Protein AF-A0A075FXT5-F1 (afdb_monomer_lite)

pLDDT: mean 72.09, std 12.75, range [45.0, 94.12]

Radius of gyration: 25.79 Å; chains: 1; bounding box: 75×39×53 Å

Foldseek 3Di:
DVVVVVVVVVVVVVCCVVVVDDDDPDQQVDCPDHQAPHPPDGNDDQCQPPPDWDWDKDFDADPVRHTQFIWIATSNPDGPTDTDGVVVVCCCVVPVFDDWDWDADPNFTWTWTFDDDDDDPVDDPDDGDIDIGGDD

Structure (mmCIF, N/CA/C/O backbone):
data_AF-A0A075FXT5-F1
#
_entry.id   AF-A0A075FXT5-F1
#
loop_
_atom_site.group_PDB
_atom_site.id
_atom_site.type_symbol
_atom_site.label_atom_id
_atom_site.label_alt_id
_atom_site.label_comp_id
_atom_site.label_asym_id
_atom_site.label_entity_id
_atom_site.label_seq_id
_atom_site.pdbx_PDB_ins_code
_atom_site.Cartn_x
_atom_site.Cartn_y
_atom_site.Cartn_z
_atom_site.occupancy
_atom_site.B_iso_or_equiv
_atom_site.auth_seq_id
_atom_site.auth_comp_id
_atom_site.auth_asym_id
_atom_site.auth_atom_id
_atom_site.pdbx_PDB_model_num
ATOM 1 N N . MET A 1 1 ? -47.833 -19.711 28.502 1.00 70.62 1 MET A N 1
ATOM 2 C CA . MET A 1 1 ? -46.783 -19.499 27.473 1.00 70.62 1 MET A CA 1
ATOM 3 C C . MET A 1 1 ? -46.651 -18.043 27.029 1.00 70.62 1 MET A C 1
ATOM 5 O O . MET A 1 1 ? -45.545 -17.529 27.076 1.00 70.62 1 MET A O 1
ATOM 9 N N . LYS A 1 2 ? -47.736 -17.351 26.649 1.00 75.94 2 LYS A N 1
ATOM 10 C CA . LYS A 1 2 ? -47.670 -15.988 26.077 1.00 75.94 2 LYS A CA 1
ATOM 11 C C . LYS A 1 2 ? -47.009 -14.935 26.988 1.00 75.94 2 LYS A C 1
ATOM 13 O O . LYS A 1 2 ? -46.159 -14.189 26.526 1.00 75.9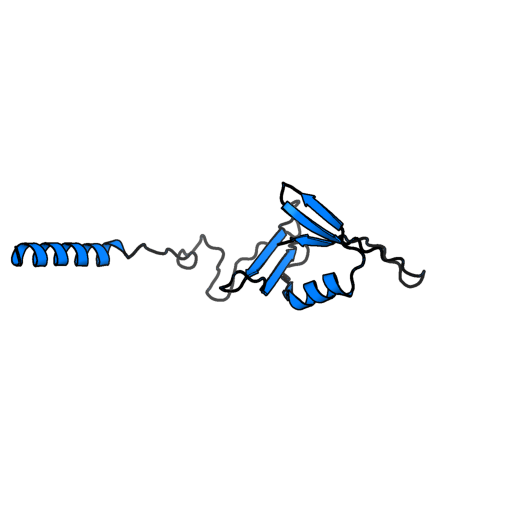4 2 LYS A O 1
ATOM 18 N N . VAL A 1 3 ? -47.335 -14.934 28.284 1.00 83.88 3 VAL A N 1
ATOM 19 C CA . VAL A 1 3 ? -46.753 -14.004 29.279 1.00 83.88 3 VAL A CA 1
ATOM 20 C C . VAL A 1 3 ? -45.250 -14.244 29.475 1.00 83.88 3 VAL A C 1
ATOM 22 O O . VAL A 1 3 ? -44.471 -13.300 29.510 1.00 83.88 3 VAL A O 1
ATOM 25 N N . PHE A 1 4 ? -44.834 -15.513 29.500 1.00 87.81 4 PHE A N 1
ATOM 26 C CA . PHE A 1 4 ? -43.430 -15.908 29.654 1.00 87.81 4 PHE A CA 1
ATOM 27 C C . PHE A 1 4 ? -42.568 -15.450 28.467 1.00 87.81 4 PHE A C 1
ATOM 29 O O . PHE A 1 4 ? -41.453 -14.975 28.656 1.00 87.81 4 PHE A O 1
ATOM 36 N N . LEU A 1 5 ? -43.108 -15.540 27.245 1.00 91.69 5 LEU A N 1
ATOM 37 C CA . LEU A 1 5 ? -42.427 -15.092 26.028 1.00 91.69 5 LEU A CA 1
ATOM 38 C C . LEU A 1 5 ? -42.235 -13.569 26.004 1.00 91.69 5 LEU A C 1
ATOM 40 O O . LEU A 1 5 ? -41.162 -13.100 25.645 1.00 91.69 5 LEU A O 1
ATOM 44 N N . ILE A 1 6 ? -43.253 -12.806 26.418 1.00 91.75 6 ILE A N 1
ATOM 45 C CA . ILE A 1 6 ? -43.185 -11.336 26.488 1.00 91.75 6 ILE A CA 1
ATOM 46 C C . ILE A 1 6 ? -42.099 -10.899 27.477 1.00 91.75 6 ILE A C 1
ATOM 48 O O . ILE A 1 6 ? -41.315 -9.995 27.191 1.00 91.75 6 ILE A O 1
ATOM 52 N N . GLN A 1 7 ? -42.026 -11.571 28.623 1.00 92.19 7 GLN A N 1
ATOM 53 C CA . GLN A 1 7 ? -41.072 -11.245 29.676 1.00 92.19 7 GLN A CA 1
ATOM 54 C C . GLN A 1 7 ? -39.636 -11.591 29.271 1.00 92.19 7 GLN A C 1
ATOM 56 O O . GLN A 1 7 ? -38.732 -10.782 29.474 1.00 92.19 7 GLN A O 1
ATOM 61 N N . LEU A 1 8 ? -39.441 -12.739 28.612 1.00 92.12 8 LEU A N 1
ATOM 62 C CA . LEU A 1 8 ? -38.151 -13.120 28.044 1.00 92.12 8 LEU A CA 1
ATOM 63 C C . LEU A 1 8 ? -37.690 -12.108 26.985 1.00 92.12 8 LEU A C 1
ATOM 65 O O . LEU A 1 8 ? -36.566 -11.623 27.062 1.00 92.12 8 LEU A O 1
ATOM 69 N N . LEU A 1 9 ? -38.576 -11.723 26.059 1.00 91.50 9 LEU A N 1
ATOM 70 C CA . LEU A 1 9 ? -38.259 -10.773 24.990 1.00 91.50 9 LEU A CA 1
ATOM 71 C C . LEU A 1 9 ? -37.870 -9.392 25.542 1.00 91.50 9 LEU A C 1
ATOM 73 O O . LEU A 1 9 ? -36.916 -8.784 25.066 1.00 91.50 9 LEU A O 1
ATOM 77 N N . SER A 1 10 ? -38.572 -8.919 26.577 1.00 94.12 10 SER A N 1
ATOM 78 C CA . SER A 1 10 ? -38.269 -7.643 27.233 1.00 94.12 10 SER A CA 1
ATOM 79 C C . SER A 1 10 ? -36.883 -7.644 27.877 1.00 94.12 10 SER A C 1
ATOM 81 O O . SER A 1 10 ? -36.152 -6.665 27.751 1.00 94.12 10 SER A O 1
ATOM 83 N N . ILE A 1 11 ? -36.512 -8.731 28.559 1.00 94.00 11 ILE A N 1
ATOM 84 C CA . ILE A 1 11 ? -35.202 -8.858 29.210 1.00 94.00 11 ILE A CA 1
ATOM 85 C C . ILE A 1 11 ? -34.091 -8.886 28.159 1.00 94.00 11 ILE A C 1
ATOM 87 O O . ILE A 1 11 ? -33.096 -8.177 28.300 1.00 94.00 11 ILE A O 1
ATOM 91 N N . THR A 1 12 ? -34.271 -9.653 27.080 1.00 91.44 12 THR A N 1
ATOM 92 C CA . THR A 1 12 ? -33.296 -9.708 25.984 1.00 91.44 12 THR A CA 1
ATOM 93 C C . THR A 1 12 ? -33.129 -8.345 25.316 1.00 91.44 12 THR A C 1
ATOM 95 O O . THR A 1 12 ? -32.007 -7.943 25.030 1.00 91.44 12 THR A O 1
ATOM 98 N N . PHE A 1 13 ? -34.217 -7.598 25.116 1.00 88.06 13 PHE A N 1
ATOM 99 C CA . PHE A 1 13 ? -34.170 -6.275 24.495 1.00 88.06 13 PHE A CA 1
ATOM 100 C C . PHE A 1 13 ? -33.389 -5.258 25.338 1.00 88.06 13 PHE A C 1
ATOM 102 O O . PHE A 1 13 ? -32.531 -4.553 24.813 1.00 88.06 13 PHE A O 1
ATOM 109 N N . VAL A 1 14 ? -33.623 -5.231 26.654 1.00 90.00 14 VAL A N 1
ATOM 110 C CA . VAL A 1 14 ? -32.862 -4.370 27.575 1.00 90.00 14 VAL A CA 1
ATOM 111 C C . VAL A 1 14 ? -31.382 -4.752 27.573 1.00 90.00 14 VAL A C 1
ATOM 113 O O . VAL A 1 14 ? -30.531 -3.873 27.462 1.00 90.00 14 VAL A O 1
ATOM 116 N N . LEU A 1 15 ? -31.073 -6.053 27.611 1.00 88.62 15 LEU A N 1
ATOM 117 C CA . LEU A 1 15 ? -29.696 -6.547 27.606 1.00 88.62 15 LEU A CA 1
ATOM 118 C C . LEU A 1 15 ? -28.949 -6.194 26.310 1.00 88.62 15 LEU A C 1
ATOM 120 O O . LEU A 1 15 ? -27.774 -5.837 26.364 1.00 88.62 15 LEU A O 1
ATOM 124 N N . LEU A 1 16 ? -29.624 -6.252 25.157 1.00 83.75 16 LEU A N 1
ATOM 125 C CA . LEU A 1 16 ? -29.053 -5.854 23.868 1.00 83.75 16 LEU A CA 1
ATOM 126 C C . LEU A 1 16 ? -28.764 -4.348 23.812 1.00 83.75 16 LEU A C 1
ATOM 128 O O . LEU A 1 16 ? -27.708 -3.959 23.325 1.00 83.75 16 LEU A O 1
ATOM 132 N N . ILE A 1 17 ? -29.645 -3.500 24.354 1.00 83.56 17 ILE A N 1
ATOM 133 C CA . ILE A 1 17 ? -29.420 -2.045 24.388 1.00 83.56 17 ILE A CA 1
ATOM 134 C C . ILE A 1 17 ? -28.232 -1.698 25.290 1.00 83.56 17 ILE A C 1
ATOM 136 O O . ILE A 1 17 ? -27.381 -0.898 24.907 1.00 83.56 17 ILE A O 1
ATOM 140 N N . THR A 1 18 ? -28.141 -2.306 26.475 1.00 80.12 18 THR A N 1
ATOM 141 C CA . THR A 1 18 ? -27.067 -2.001 27.432 1.00 80.12 18 THR A CA 1
ATOM 142 C C . THR A 1 18 ? -25.737 -2.662 27.075 1.00 80.12 18 THR A C 1
ATOM 144 O O . THR A 1 18 ? -24.686 -2.119 27.392 1.00 80.12 18 THR A O 1
ATOM 147 N N . GLY A 1 19 ? -25.764 -3.832 26.429 1.00 74.62 19 GLY A N 1
ATOM 148 C CA . GLY A 1 19 ? -24.566 -4.589 26.056 1.00 74.62 19 GLY A CA 1
ATOM 149 C C . GLY A 1 19 ? -23.926 -4.152 24.736 1.00 74.62 19 GLY A C 1
ATOM 150 O O . GLY A 1 19 ? -22.775 -4.498 24.483 1.00 74.62 19 GLY A O 1
ATOM 151 N N . SER A 1 20 ? -24.643 -3.394 23.898 1.00 65.50 20 SER A N 1
ATOM 152 C CA . SER A 1 20 ? -24.168 -3.003 22.563 1.00 65.50 20 SER A CA 1
ATOM 153 C C . SER A 1 20 ? -23.412 -1.670 22.524 1.00 65.50 20 SER A C 1
ATOM 155 O O . SER A 1 20 ? -22.982 -1.251 21.450 1.00 65.50 20 SER A O 1
ATOM 157 N N . ILE A 1 21 ? -23.220 -1.004 23.665 1.00 64.12 21 ILE A N 1
ATOM 158 C CA . ILE A 1 21 ? -22.403 0.210 23.754 1.00 64.12 21 ILE A CA 1
ATOM 159 C C . ILE A 1 21 ? -21.037 -0.189 24.309 1.00 64.12 21 ILE A C 1
ATOM 161 O O . ILE A 1 21 ? -20.748 -0.035 25.492 1.00 64.12 21 ILE A O 1
ATOM 165 N N . GLN A 1 22 ? -20.184 -0.741 23.451 1.00 61.06 22 GLN A N 1
ATOM 166 C CA . GLN A 1 22 ? -18.755 -0.751 23.744 1.00 61.06 22 GLN A CA 1
ATOM 167 C C . GLN A 1 22 ? -18.266 0.696 23.645 1.00 61.06 22 GLN A C 1
ATOM 169 O O . GLN A 1 22 ? -18.498 1.362 22.635 1.00 61.06 22 GLN A O 1
ATOM 174 N N . SER A 1 23 ? -17.634 1.215 24.700 1.00 59.97 23 SER A N 1
ATOM 175 C CA . SER A 1 23 ? -17.033 2.546 24.648 1.00 59.97 23 SER A CA 1
ATOM 176 C C . SER A 1 23 ? -15.911 2.541 23.614 1.00 59.97 23 SER A C 1
ATOM 178 O O . SER A 1 23 ? -14.898 1.866 23.799 1.00 59.97 23 SER A O 1
ATOM 180 N N . VAL A 1 24 ? -16.074 3.301 22.535 1.00 59.81 24 VAL A N 1
ATOM 181 C CA . VAL A 1 24 ? -14.968 3.612 21.632 1.00 59.81 24 VAL A CA 1
ATOM 182 C C . VAL A 1 24 ? -14.227 4.790 22.251 1.00 59.81 24 VAL A C 1
ATOM 184 O O . VAL A 1 24 ? -14.669 5.933 22.144 1.00 59.81 24 VAL A O 1
ATOM 187 N N . ILE A 1 25 ? -13.128 4.507 22.950 1.00 58.19 25 ILE A N 1
ATOM 188 C CA . ILE A 1 25 ? -12.173 5.551 23.321 1.00 58.19 25 ILE A CA 1
ATOM 189 C C . ILE A 1 25 ? -11.438 5.902 22.035 1.00 58.19 25 ILE A C 1
ATOM 191 O O . ILE A 1 25 ? -10.671 5.107 21.497 1.00 58.19 25 ILE A O 1
ATOM 195 N N . ALA A 1 26 ? -11.755 7.069 21.494 1.00 55.66 26 ALA A N 1
ATOM 196 C CA . ALA A 1 26 ? -11.007 7.630 20.393 1.00 55.66 26 ALA A CA 1
ATOM 197 C C . ALA A 1 26 ? -9.829 8.422 20.976 1.00 55.66 26 ALA A C 1
ATOM 199 O O . ALA A 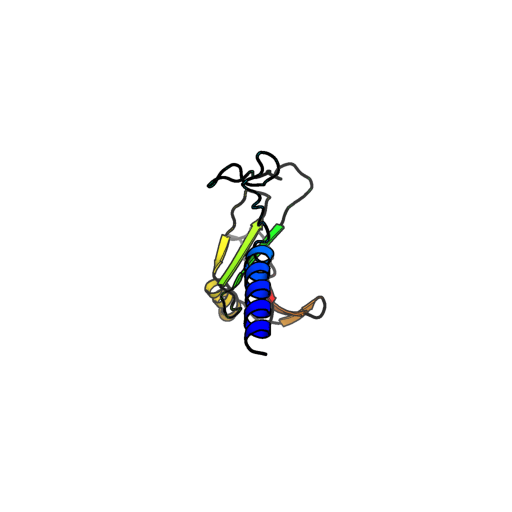1 26 ? -10.032 9.281 21.830 1.00 55.66 26 ALA A O 1
ATOM 200 N N . ASP A 1 27 ? -8.624 8.150 20.477 1.00 54.78 27 ASP A N 1
ATOM 201 C CA . ASP A 1 27 ? -7.331 8.709 20.922 1.00 54.78 27 ASP A CA 1
ATOM 202 C C . ASP A 1 27 ? -7.269 10.256 20.961 1.00 54.78 27 ASP A C 1
ATOM 204 O O . ASP A 1 27 ? -6.378 10.845 21.553 1.00 54.78 27 ASP A O 1
ATOM 208 N N . HIS A 1 28 ? -8.244 10.950 20.366 1.00 57.22 28 HIS A N 1
ATOM 209 C CA . HIS A 1 28 ? -8.331 12.415 20.389 1.00 57.22 28 HIS A CA 1
ATOM 210 C C . HIS A 1 28 ? -9.016 13.000 21.641 1.00 57.22 28 HIS A C 1
ATOM 212 O O . HIS A 1 28 ? -9.135 14.221 21.740 1.00 57.22 28 HIS A O 1
ATOM 218 N N . LEU A 1 29 ? -9.554 12.167 22.542 1.00 57.00 29 LEU A N 1
ATOM 219 C CA . LEU A 1 29 ? -10.235 12.621 23.766 1.00 57.00 29 LEU A CA 1
ATOM 220 C C . LEU A 1 29 ? -9.320 12.635 24.995 1.00 57.00 29 LEU A C 1
ATOM 222 O O . LEU A 1 29 ? -9.648 13.305 25.975 1.00 57.00 29 LEU A O 1
ATOM 226 N N . GLU A 1 30 ? -8.198 11.914 24.959 1.00 58.53 30 GLU A N 1
ATOM 227 C CA . GLU A 1 30 ? -7.229 11.918 26.052 1.00 58.53 30 GLU A CA 1
ATOM 228 C C . GLU A 1 30 ? -6.251 13.091 25.875 1.00 58.53 30 GLU A C 1
ATOM 230 O O . GLU A 1 30 ? -5.597 13.175 24.836 1.00 58.53 30 GLU A O 1
ATOM 235 N N . PRO A 1 31 ? -6.136 14.017 26.849 1.00 57.81 31 PRO A N 1
ATOM 236 C CA . PRO A 1 31 ? -5.441 15.290 26.644 1.00 57.81 31 PRO A CA 1
ATOM 237 C C . PRO A 1 31 ? -3.932 15.215 26.359 1.00 57.81 31 PRO A C 1
ATOM 239 O O . PRO A 1 31 ? -3.352 16.250 26.045 1.00 57.81 31 PRO A O 1
ATOM 242 N N . GLU A 1 32 ? -3.271 14.058 26.498 1.00 57.16 32 GLU A N 1
ATOM 243 C CA . GLU A 1 32 ? -1.797 14.014 26.559 1.00 57.16 32 GLU A CA 1
ATOM 244 C C . GLU A 1 32 ? -1.124 12.779 25.922 1.00 57.16 32 GLU A C 1
ATOM 246 O O . GLU A 1 32 ? 0.104 12.742 25.856 1.00 57.16 32 GLU A O 1
ATOM 251 N N . GLN A 1 33 ? -1.871 11.782 25.424 1.00 57.59 33 GLN A N 1
ATOM 252 C CA . GLN A 1 33 ? -1.286 10.489 25.016 1.00 57.59 33 GLN A CA 1
ATOM 253 C C . GLN A 1 33 ? -1.350 10.180 23.505 1.00 57.59 33 GLN A C 1
ATOM 255 O O . GLN A 1 33 ? -0.699 9.232 23.058 1.00 57.59 33 GLN A O 1
ATOM 260 N N . GLY A 1 34 ? -2.111 10.958 22.729 1.00 59.53 34 GLY A N 1
ATOM 261 C CA . GLY A 1 34 ? -2.433 10.652 21.334 1.00 59.53 34 GLY A CA 1
ATOM 262 C C . GLY A 1 34 ? -1.596 11.391 20.291 1.00 59.53 34 GLY A C 1
ATOM 263 O O . GLY A 1 34 ? -0.959 12.407 20.559 1.00 59.53 34 GLY A O 1
ATOM 264 N N . ILE A 1 35 ? -1.628 10.908 19.046 1.00 64.38 35 ILE A N 1
ATOM 265 C CA . ILE A 1 35 ? -0.910 11.547 17.921 1.00 64.38 35 ILE A CA 1
ATOM 266 C C . ILE A 1 35 ? -1.581 12.838 17.427 1.00 64.38 35 ILE A C 1
ATOM 268 O O . ILE A 1 35 ? -1.020 13.546 16.591 1.00 64.38 35 ILE A O 1
ATOM 272 N N . PHE A 1 36 ? -2.798 13.134 17.881 1.00 67.19 36 PHE A N 1
ATOM 273 C CA . PHE A 1 36 ? -3.587 14.283 17.444 1.00 67.19 36 PHE A CA 1
ATOM 274 C C . PHE A 1 36 ? -3.373 15.459 18.395 1.00 67.19 36 PHE A C 1
ATOM 276 O O . PHE A 1 36 ? -3.700 15.372 19.573 1.00 67.19 36 PHE A O 1
ATOM 283 N N . LYS A 1 37 ? -2.870 16.581 17.870 1.00 67.38 37 LYS A N 1
ATOM 284 C CA . LYS A 1 37 ? -2.807 17.844 18.624 1.00 67.38 37 LYS A CA 1
ATOM 285 C C . LYS A 1 37 ? -4.172 18.517 18.686 1.00 67.38 37 LYS A C 1
ATOM 287 O O . LYS A 1 37 ? -4.522 19.120 19.693 1.00 67.38 37 LYS A O 1
ATOM 292 N N . ASP A 1 38 ? -4.934 18.413 17.599 1.00 72.50 38 ASP A N 1
ATOM 293 C CA . ASP A 1 38 ? -6.317 18.866 17.504 1.00 72.50 38 ASP A CA 1
ATOM 294 C C . ASP A 1 38 ? -7.048 18.135 16.356 1.00 72.50 38 ASP A C 1
ATOM 296 O O . ASP A 1 38 ? -6.550 17.160 15.792 1.00 72.50 38 ASP A O 1
ATOM 300 N N . LYS A 1 39 ? -8.255 18.594 15.998 1.00 68.25 39 LYS A N 1
ATOM 301 C CA . LYS A 1 39 ? -9.088 17.982 14.943 1.00 68.25 39 LYS A CA 1
ATOM 302 C C . LYS A 1 39 ? -8.466 18.022 13.541 1.00 68.25 39 LYS A C 1
ATOM 304 O O . LYS A 1 39 ? -8.905 17.273 12.673 1.00 68.25 39 LYS A O 1
ATOM 309 N N . ALA A 1 40 ? -7.527 18.928 13.299 1.00 70.00 40 ALA A N 1
ATOM 310 C CA . ALA A 1 40 ? -6.908 19.182 12.004 1.00 70.00 40 ALA A CA 1
ATOM 311 C C . ALA A 1 40 ? -5.383 18.969 12.011 1.00 70.00 40 ALA A C 1
ATOM 313 O O . ALA A 1 40 ? -4.783 18.915 10.938 1.00 70.00 40 ALA A O 1
ATOM 314 N N . ALA A 1 41 ? -4.755 18.843 13.182 1.00 61.00 41 ALA A N 1
ATOM 315 C CA . ALA A 1 41 ? -3.309 18.752 13.334 1.00 61.00 41 ALA A CA 1
ATOM 316 C C . ALA A 1 41 ? -2.869 17.515 14.127 1.00 61.00 41 ALA A C 1
ATOM 318 O O . ALA A 1 41 ? -3.465 17.134 15.134 1.00 61.00 41 ALA A O 1
ATOM 319 N N . VAL A 1 42 ? -1.753 16.927 13.695 1.00 67.50 42 VAL A N 1
ATOM 320 C CA . VAL A 1 42 ? -1.095 15.781 14.337 1.00 67.50 42 VAL A CA 1
ATOM 321 C C . VAL A 1 42 ? 0.326 16.136 14.773 1.00 67.50 42 VAL A C 1
ATOM 323 O O . VAL A 1 42 ? 0.990 16.982 14.168 1.00 67.50 42 VAL A O 1
ATOM 326 N N . GLU A 1 43 ? 0.804 15.492 15.834 1.00 64.94 43 GLU A N 1
ATOM 327 C CA . GLU A 1 43 ? 2.182 15.570 16.300 1.00 64.94 43 GLU A CA 1
ATOM 328 C C . GLU A 1 43 ? 3.076 14.677 15.444 1.00 64.94 43 GLU A C 1
ATOM 330 O O . GLU A 1 43 ? 3.035 13.451 15.508 1.00 64.94 43 GLU A O 1
ATOM 335 N N . LEU A 1 44 ? 3.897 15.314 14.613 1.00 65.56 44 LEU A N 1
ATOM 336 C CA . LEU A 1 44 ? 4.822 14.625 13.724 1.00 65.56 44 LEU A CA 1
ATOM 337 C C . LEU A 1 44 ? 6.229 14.675 14.318 1.00 65.56 44 LEU A C 1
ATOM 339 O O . LEU A 1 44 ? 6.890 15.715 14.288 1.00 65.56 44 LEU A O 1
ATOM 343 N N . VAL A 1 45 ? 6.701 13.539 14.829 1.00 63.59 45 VAL A N 1
ATOM 344 C CA . VAL A 1 45 ? 8.099 13.384 15.246 1.00 63.59 45 VAL A CA 1
ATOM 345 C C . VAL A 1 45 ? 8.966 13.254 13.994 1.00 63.59 45 VAL A C 1
ATOM 347 O O . VAL A 1 45 ? 8.807 12.328 13.199 1.00 63.59 45 VAL A O 1
ATOM 350 N N . LYS A 1 46 ? 9.887 14.201 13.795 1.00 61.19 46 LYS A N 1
ATOM 351 C CA . LYS A 1 46 ? 10.834 14.170 12.673 1.00 61.19 46 LYS A CA 1
ATOM 352 C C . LYS A 1 46 ? 11.961 13.186 12.981 1.00 61.19 46 LYS A C 1
ATOM 354 O O . LYS A 1 46 ? 12.579 13.273 14.035 1.00 61.19 46 LYS A O 1
ATOM 359 N N . THR A 1 47 ? 12.269 12.291 12.044 1.00 61.06 47 THR A N 1
ATOM 360 C CA . THR A 1 47 ? 13.362 11.306 12.180 1.00 61.06 47 THR A CA 1
ATOM 361 C C . THR A 1 47 ? 14.692 11.780 11.594 1.00 61.06 47 THR A C 1
ATOM 363 O O . THR A 1 47 ? 15.623 10.984 11.512 1.00 61.06 47 THR A O 1
ATOM 366 N N . ASN A 1 48 ? 14.783 13.048 11.174 1.00 59.34 48 ASN A N 1
ATOM 367 C CA . ASN A 1 48 ? 15.872 13.574 10.340 1.00 59.34 48 ASN A CA 1
ATOM 368 C C . ASN A 1 48 ? 17.284 13.379 10.935 1.00 59.34 48 ASN A C 1
ATOM 370 O O . ASN A 1 48 ? 18.232 13.292 10.164 1.00 59.34 48 ASN A O 1
ATOM 374 N N . ASP A 1 49 ? 17.411 13.214 12.260 1.00 61.28 49 ASP A N 1
ATOM 375 C CA . ASP A 1 49 ? 18.695 13.045 12.963 1.00 61.28 49 ASP A CA 1
ATOM 376 C C . ASP A 1 49 ? 18.819 11.712 13.734 1.00 61.28 49 ASP A C 1
ATOM 378 O O . ASP A 1 49 ? 19.642 11.576 14.640 1.00 61.28 49 ASP A O 1
ATOM 382 N N . THR A 1 50 ? 17.994 10.708 13.416 1.00 66.81 50 THR A N 1
ATOM 383 C CA . THR A 1 50 ? 18.060 9.390 14.074 1.00 66.81 50 THR A CA 1
ATOM 384 C C . THR A 1 50 ? 18.708 8.338 13.173 1.00 66.81 50 THR A C 1
ATOM 386 O O . THR A 1 50 ? 18.581 8.385 11.952 1.00 66.81 50 THR A O 1
ATOM 389 N N . ASN A 1 51 ? 19.341 7.318 13.765 1.00 71.12 51 ASN A N 1
ATOM 390 C CA . ASN A 1 51 ? 19.828 6.142 13.022 1.00 71.12 51 ASN A CA 1
ATOM 391 C C . ASN A 1 51 ? 18.689 5.260 12.467 1.00 71.12 51 ASN A C 1
ATOM 393 O O . ASN A 1 51 ? 18.951 4.249 11.816 1.00 71.12 51 ASN A O 1
ATOM 397 N N . TYR A 1 52 ? 17.432 5.615 12.739 1.00 58.00 52 TYR A N 1
ATOM 398 C CA . TYR A 1 52 ? 16.255 4.863 12.341 1.00 58.00 52 TYR A CA 1
ATOM 399 C C . TYR A 1 52 ? 15.536 5.578 11.196 1.00 58.00 52 TYR A C 1
ATOM 401 O O . TYR A 1 52 ? 15.319 6.787 11.221 1.00 58.00 52 TYR A O 1
ATOM 409 N N . ARG A 1 53 ? 15.143 4.812 10.178 1.00 61.91 53 ARG A N 1
ATOM 410 C CA . ARG A 1 53 ? 14.277 5.281 9.091 1.00 61.91 53 ARG A CA 1
ATOM 411 C C . ARG A 1 53 ? 12.934 4.588 9.226 1.00 61.91 53 ARG A C 1
ATOM 413 O O . ARG A 1 53 ? 12.892 3.364 9.324 1.00 61.91 53 ARG A O 1
ATOM 420 N N . VAL A 1 54 ? 11.854 5.362 9.229 1.00 65.94 54 VAL A N 1
ATOM 421 C CA . VAL A 1 54 ? 10.494 4.826 9.252 1.00 65.94 54 VAL A CA 1
ATOM 422 C C . VAL A 1 54 ? 9.996 4.762 7.813 1.00 65.94 54 VAL A C 1
ATOM 424 O O . VAL A 1 54 ? 9.981 5.768 7.103 1.00 65.94 54 VAL A O 1
ATOM 427 N N . TYR A 1 55 ? 9.619 3.559 7.384 1.00 66.44 55 TYR A N 1
ATOM 428 C CA . TYR A 1 55 ? 8.991 3.306 6.092 1.00 66.44 55 TYR A CA 1
ATOM 429 C C . TYR A 1 55 ? 7.539 2.916 6.342 1.00 66.44 55 TYR A C 1
ATOM 431 O O . TYR A 1 55 ? 7.279 1.867 6.931 1.00 66.44 55 TYR A O 1
ATOM 439 N N . LEU A 1 56 ? 6.599 3.765 5.929 1.00 73.44 56 LEU A N 1
ATOM 440 C CA . LEU A 1 56 ? 5.173 3.466 6.019 1.00 73.44 56 LEU A CA 1
ATOM 441 C C . LEU A 1 56 ? 4.596 3.374 4.609 1.00 73.44 56 LEU A C 1
ATOM 443 O O . LEU A 1 56 ? 4.615 4.351 3.865 1.00 73.44 56 LEU A O 1
ATOM 447 N N . GLN A 1 57 ? 4.062 2.204 4.273 1.00 75.62 57 GLN A N 1
ATOM 448 C CA . GLN A 1 57 ? 3.325 1.957 3.041 1.00 75.62 57 GLN A CA 1
ATOM 449 C C . GLN A 1 57 ? 1.862 1.709 3.392 1.00 75.62 57 GLN A C 1
ATOM 451 O O . GLN A 1 57 ? 1.540 0.816 4.174 1.00 75.62 57 GLN A O 1
ATOM 456 N N . THR A 1 58 ? 0.968 2.493 2.802 1.00 78.38 58 THR A N 1
ATOM 457 C CA . THR A 1 58 ? -0.480 2.305 2.928 1.00 78.38 58 THR A CA 1
ATOM 458 C C . THR A 1 58 ? -1.055 1.833 1.605 1.00 78.38 58 THR A C 1
ATOM 460 O O . THR A 1 58 ? -0.693 2.328 0.541 1.00 78.38 58 THR A O 1
ATOM 463 N N . VAL A 1 59 ? -1.948 0.847 1.672 1.00 82.25 59 VAL A N 1
ATOM 464 C CA . VAL A 1 59 ? -2.624 0.262 0.512 1.00 82.25 59 VAL A CA 1
ATOM 465 C C . VAL A 1 59 ? -4.107 0.589 0.629 1.00 82.25 59 VAL A C 1
ATOM 467 O O . VAL A 1 59 ? -4.772 0.124 1.551 1.00 82.25 59 VAL A O 1
ATOM 470 N N . LEU A 1 60 ? -4.624 1.397 -0.293 1.00 83.31 60 LEU A N 1
ATOM 471 C CA . LEU A 1 60 ? -6.034 1.765 -0.363 1.00 83.31 60 LEU A CA 1
ATOM 472 C C . LEU A 1 60 ? -6.763 0.812 -1.311 1.00 83.31 60 LEU A C 1
ATOM 474 O O . LEU A 1 60 ? -6.370 0.675 -2.472 1.00 83.31 60 LEU A O 1
ATOM 478 N N . ARG A 1 61 ? -7.838 0.186 -0.828 1.00 86.50 61 ARG A N 1
ATOM 479 C CA . ARG A 1 61 ? -8.710 -0.705 -1.606 1.00 86.50 61 ARG A CA 1
ATOM 480 C C . ARG A 1 61 ? -10.167 -0.263 -1.518 1.00 86.50 61 ARG A C 1
ATOM 482 O O . ARG A 1 61 ? -10.544 0.411 -0.561 1.00 86.50 61 ARG A O 1
ATOM 489 N N . ASN A 1 62 ? -10.967 -0.604 -2.525 1.00 87.69 62 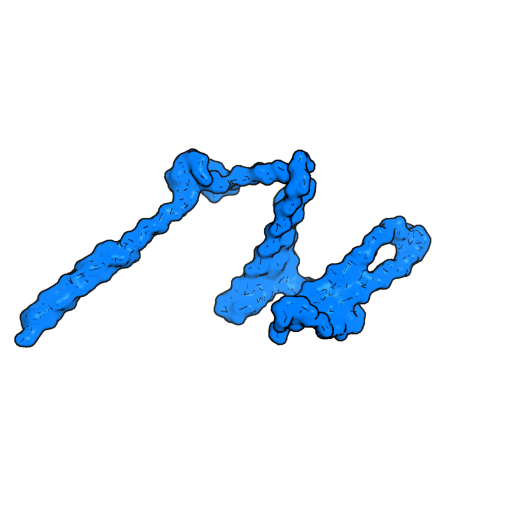ASN A N 1
ATOM 490 C CA . ASN A 1 62 ? -12.413 -0.367 -2.507 1.00 87.69 62 ASN A CA 1
ATOM 491 C C . ASN A 1 62 ? -13.167 -1.520 -1.808 1.00 87.69 62 ASN A C 1
ATOM 493 O O . ASN A 1 62 ? -12.552 -2.466 -1.318 1.00 87.69 62 ASN A O 1
ATOM 497 N N . GLY A 1 63 ? -14.502 -1.435 -1.751 1.00 89.25 63 GLY A N 1
ATOM 498 C CA . GLY A 1 63 ? -15.349 -2.454 -1.112 1.00 89.25 63 GLY A CA 1
ATOM 499 C C . GLY A 1 63 ? -15.288 -3.842 -1.764 1.00 89.25 63 GLY A C 1
ATOM 500 O O . GLY A 1 63 ? -15.609 -4.824 -1.104 1.00 89.25 63 GLY A O 1
ATOM 501 N N . ASP A 1 64 ? -14.814 -3.921 -3.009 1.00 89.88 64 ASP A N 1
ATOM 502 C CA . ASP A 1 64 ? -14.630 -5.160 -3.775 1.00 89.88 64 ASP A CA 1
ATOM 503 C C . ASP A 1 64 ? -13.173 -5.674 -3.715 1.00 89.88 64 ASP A C 1
ATOM 505 O O . ASP A 1 64 ? -12.753 -6.473 -4.549 1.00 89.88 64 ASP A O 1
ATOM 509 N N . ASP A 1 65 ? -12.376 -5.181 -2.759 1.00 79.19 65 ASP A N 1
ATOM 510 C CA . ASP A 1 65 ? -10.951 -5.492 -2.558 1.00 79.19 65 ASP A CA 1
ATOM 511 C C . ASP A 1 65 ? -10.019 -5.103 -3.729 1.00 79.19 65 ASP A C 1
ATOM 513 O O . ASP A 1 65 ? -8.841 -5.474 -3.771 1.00 79.19 65 ASP A O 1
ATOM 517 N N . GLN A 1 66 ? -10.489 -4.290 -4.676 1.00 79.88 66 GLN A N 1
ATOM 518 C CA . GLN A 1 66 ? -9.662 -3.810 -5.785 1.00 79.88 66 GLN A CA 1
ATOM 519 C C . GLN A 1 66 ? -8.706 -2.715 -5.312 1.00 79.88 66 GLN A C 1
ATOM 521 O O . GLN A 1 66 ? -9.081 -1.828 -4.540 1.00 79.88 66 GLN A O 1
ATOM 526 N N . LEU A 1 67 ? -7.467 -2.747 -5.808 1.00 81.88 67 LEU A N 1
ATOM 527 C CA . LEU A 1 67 ? -6.455 -1.745 -5.486 1.00 81.88 67 LEU A CA 1
ATOM 528 C C . LEU A 1 67 ? -6.840 -0.379 -6.070 1.00 81.88 67 LEU A C 1
ATOM 530 O O . LEU A 1 67 ? -6.994 -0.242 -7.276 1.00 81.88 67 LEU A O 1
ATOM 534 N N . VAL A 1 68 ? -6.938 0.639 -5.216 1.00 83.44 68 VAL A N 1
ATOM 535 C CA . VAL A 1 68 ? -7.195 2.036 -5.602 1.00 83.44 68 VAL A CA 1
ATOM 536 C C . VAL A 1 68 ? -5.887 2.826 -5.657 1.00 83.44 68 VAL A C 1
ATOM 538 O O . VAL A 1 68 ? -5.651 3.597 -6.591 1.00 83.44 68 VAL A O 1
ATOM 541 N N . GLY A 1 69 ? -5.003 2.619 -4.682 1.00 76.44 69 GLY A N 1
ATOM 542 C CA . GLY A 1 69 ? -3.714 3.296 -4.654 1.00 76.44 69 GLY A CA 1
ATOM 543 C C . GLY A 1 69 ? -2.786 2.782 -3.569 1.00 76.44 69 GLY A C 1
ATOM 544 O O . 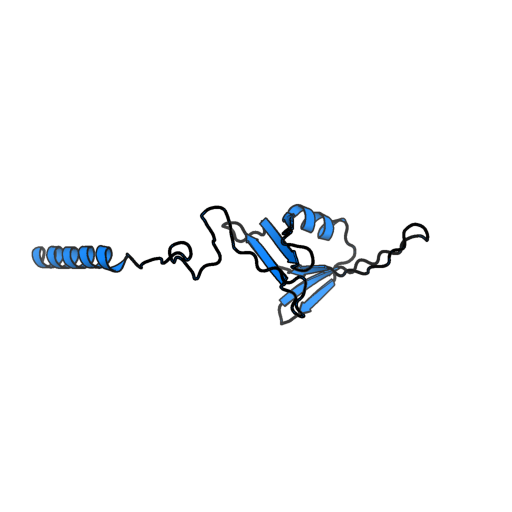GLY A 1 69 ? -3.209 2.114 -2.626 1.00 76.44 69 GLY A O 1
ATOM 545 N N . VAL A 1 70 ? -1.510 3.108 -3.726 1.00 77.94 70 VAL A N 1
ATOM 546 C CA . VAL A 1 70 ? -0.473 2.862 -2.725 1.00 77.94 70 VAL A CA 1
ATOM 547 C C . VAL A 1 70 ? 0.168 4.199 -2.385 1.00 77.94 70 VAL A C 1
ATOM 549 O O . VAL A 1 70 ? 0.493 4.968 -3.291 1.00 77.94 70 VAL A O 1
ATOM 552 N N . THR A 1 71 ? 0.334 4.471 -1.096 1.00 75.69 71 THR A N 1
ATOM 553 C CA . THR A 1 71 ? 1.037 5.657 -0.610 1.00 75.69 71 THR A CA 1
ATOM 554 C C . THR A 1 71 ? 2.241 5.223 0.197 1.00 75.69 71 THR A C 1
ATOM 556 O O . THR A 1 71 ? 2.090 4.576 1.235 1.00 75.69 71 THR A O 1
ATOM 559 N N . ASP A 1 72 ? 3.415 5.632 -0.270 1.00 66.12 72 ASP A N 1
ATOM 560 C CA . ASP A 1 72 ? 4.687 5.390 0.399 1.00 66.12 72 ASP A CA 1
ATOM 561 C C . ASP A 1 72 ? 5.167 6.675 1.068 1.00 66.12 72 ASP A C 1
ATOM 563 O O . ASP A 1 72 ? 5.204 7.745 0.457 1.00 66.12 72 ASP A O 1
ATOM 567 N N . ILE A 1 73 ? 5.538 6.561 2.339 1.00 65.06 73 ILE A N 1
ATOM 568 C CA . ILE A 1 73 ? 6.048 7.652 3.160 1.00 65.06 73 ILE A CA 1
ATOM 569 C C . ILE A 1 73 ? 7.466 7.293 3.578 1.00 65.06 73 ILE A C 1
ATOM 571 O O . ILE A 1 73 ? 7.695 6.319 4.300 1.00 65.06 73 ILE A O 1
ATOM 575 N N . HIS A 1 74 ? 8.420 8.100 3.115 1.00 61.06 74 HIS A N 1
ATOM 576 C CA . HIS A 1 74 ? 9.834 7.960 3.441 1.00 61.06 74 HIS A CA 1
ATOM 577 C C . HIS A 1 74 ? 10.193 9.106 4.377 1.00 61.06 74 HIS A C 1
ATOM 579 O O . HIS A 1 74 ? 10.196 10.267 3.978 1.00 61.06 74 HIS A O 1
ATOM 585 N N . SER A 1 75 ? 10.488 8.798 5.637 1.00 54.91 75 SER A N 1
ATOM 586 C CA . SER A 1 75 ? 10.690 9.819 6.670 1.00 54.91 75 SER A CA 1
ATOM 587 C C . SER A 1 75 ? 12.035 10.564 6.586 1.00 54.91 75 SER A C 1
ATOM 589 O O . SER A 1 75 ? 12.375 11.303 7.506 1.00 54.91 75 SER A O 1
ATOM 591 N N . ALA A 1 76 ? 12.804 10.386 5.504 1.00 50.72 76 ALA A N 1
ATOM 592 C CA . ALA A 1 76 ? 14.102 11.037 5.329 1.00 50.72 76 ALA A CA 1
ATOM 593 C C . ALA A 1 76 ? 13.983 12.549 5.047 1.00 50.72 76 ALA A C 1
ATOM 595 O O . ALA A 1 76 ? 14.785 13.310 5.577 1.00 50.72 76 ALA A O 1
ATOM 596 N N . ASP A 1 77 ? 12.953 12.989 4.308 1.00 50.16 77 ASP A N 1
ATOM 597 C CA . ASP A 1 77 ? 12.869 14.370 3.788 1.00 50.16 77 ASP A CA 1
ATOM 598 C C . ASP A 1 77 ? 11.539 15.082 4.131 1.00 50.16 77 ASP A C 1
ATOM 600 O O . ASP A 1 77 ? 11.205 16.134 3.587 1.00 50.16 77 ASP A O 1
ATOM 604 N N . GLY A 1 78 ? 10.778 14.529 5.080 1.00 52.97 78 GLY A N 1
ATOM 605 C CA . GLY A 1 78 ? 9.433 14.984 5.439 1.00 52.97 78 GLY A CA 1
ATOM 606 C C . GLY A 1 78 ? 8.342 14.036 4.941 1.00 52.97 78 GLY A C 1
ATOM 607 O O . GLY A 1 78 ? 8.534 13.254 4.016 1.00 52.97 78 GLY A O 1
ATOM 608 N N . LEU A 1 79 ? 7.180 14.088 5.595 1.00 51.75 79 LEU A N 1
ATOM 609 C CA . LEU A 1 79 ? 5.991 13.301 5.258 1.00 51.75 79 LEU A CA 1
ATOM 610 C C . LEU A 1 79 ? 5.384 13.770 3.924 1.00 51.75 79 LEU A C 1
ATOM 612 O O . LEU A 1 79 ? 4.331 14.397 3.894 1.00 51.75 79 LEU A O 1
ATOM 616 N N . GLN A 1 80 ? 6.048 13.490 2.807 1.00 54.59 80 GLN A N 1
ATOM 617 C CA . GLN A 1 80 ? 5.444 13.572 1.480 1.00 54.59 80 GLN A CA 1
ATOM 618 C C . GLN A 1 80 ? 4.994 12.173 1.082 1.00 54.59 80 GLN A C 1
ATOM 620 O O . GLN A 1 80 ? 5.719 11.423 0.436 1.00 54.59 80 GLN A O 1
ATOM 625 N N . GLY A 1 81 ? 3.791 11.811 1.526 1.00 53.00 81 GLY A N 1
ATOM 626 C CA . GLY A 1 81 ? 3.097 10.641 1.008 1.00 53.00 81 GLY A CA 1
ATOM 627 C C . GLY A 1 81 ? 2.584 10.947 -0.393 1.00 53.00 81 GLY A C 1
ATOM 628 O O . GLY A 1 81 ? 1.717 11.803 -0.559 1.00 53.00 81 GLY A O 1
ATOM 629 N N . TRP A 1 82 ? 3.114 10.261 -1.401 1.00 57.12 82 TRP A N 1
ATOM 630 C CA . TRP A 1 82 ? 2.596 10.348 -2.764 1.00 57.12 82 TRP A CA 1
ATOM 631 C C . TRP A 1 82 ? 1.578 9.234 -2.977 1.00 57.12 82 TRP A C 1
ATOM 633 O O . TRP A 1 82 ? 1.927 8.061 -2.875 1.00 57.12 82 TRP A O 1
ATOM 643 N N . VAL A 1 83 ? 0.327 9.592 -3.277 1.00 62.81 83 VAL A N 1
ATOM 644 C CA . VAL A 1 83 ? -0.689 8.610 -3.677 1.00 62.81 83 VAL A CA 1
ATOM 645 C C . VAL A 1 83 ? -0.423 8.222 -5.128 1.00 62.81 83 VAL A C 1
ATOM 647 O O . VAL A 1 83 ? -0.692 8.996 -6.049 1.00 62.81 83 VAL A O 1
ATOM 650 N N . LEU A 1 84 ? 0.092 7.016 -5.344 1.00 67.75 84 LEU A N 1
ATOM 651 C CA . LEU A 1 84 ? 0.268 6.464 -6.681 1.00 67.75 84 LEU A CA 1
ATOM 652 C C . LEU A 1 84 ? -1.025 5.759 -7.097 1.00 67.75 84 LEU A C 1
ATOM 654 O O . LEU A 1 84 ? -1.400 4.728 -6.533 1.00 67.75 84 LEU A O 1
ATOM 658 N N . SER A 1 85 ? -1.727 6.334 -8.079 1.00 78.12 85 SER A N 1
ATOM 659 C CA . SER A 1 85 ? -2.929 5.719 -8.650 1.00 78.12 85 SER A CA 1
ATOM 660 C C . SER A 1 85 ? -2.569 4.393 -9.306 1.00 78.12 85 SER A C 1
ATOM 662 O O . SER A 1 85 ? -1.670 4.346 -10.151 1.00 78.12 85 SER A O 1
ATOM 664 N N . HIS A 1 86 ? -3.316 3.338 -8.973 1.00 78.69 86 HIS A N 1
ATOM 665 C CA . HIS A 1 86 ? -3.055 2.009 -9.517 1.00 78.69 86 HIS A CA 1
ATOM 666 C C . HIS A 1 86 ? -3.046 2.010 -11.055 1.00 78.69 86 HIS A C 1
ATOM 668 O O . HIS A 1 86 ? -2.179 1.382 -11.636 1.00 78.69 86 HIS A O 1
ATOM 674 N N . LYS A 1 87 ? -3.894 2.811 -11.724 1.00 81.81 87 LYS A N 1
ATOM 675 C CA . LYS A 1 87 ? -3.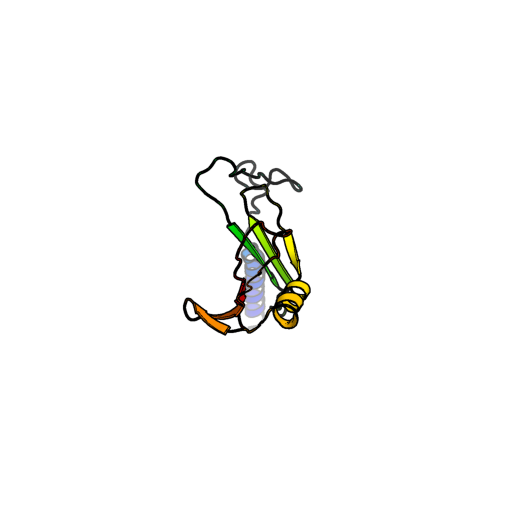927 2.909 -13.196 1.00 81.81 87 LYS A CA 1
ATOM 676 C C . LYS A 1 87 ? -2.605 3.371 -13.802 1.00 81.81 87 LYS A C 1
ATOM 678 O O . LYS A 1 87 ? -2.231 2.899 -14.870 1.00 81.81 87 LYS A O 1
ATOM 683 N N . ILE A 1 88 ? -1.921 4.312 -13.148 1.00 79.94 88 ILE A N 1
ATOM 684 C CA . ILE A 1 88 ? -0.620 4.807 -13.614 1.00 79.94 88 ILE A CA 1
ATOM 685 C C . ILE A 1 88 ? 0.416 3.705 -13.424 1.00 79.94 88 ILE A C 1
ATOM 687 O O . ILE A 1 88 ? 1.150 3.393 -14.357 1.00 79.94 88 ILE A O 1
ATOM 691 N N . THR A 1 89 ? 0.438 3.085 -12.244 1.00 77.62 89 THR A N 1
ATOM 692 C CA . THR A 1 89 ? 1.357 1.984 -11.949 1.00 77.62 89 THR A CA 1
ATOM 693 C C . THR A 1 89 ? 1.131 0.806 -12.895 1.00 77.62 89 THR A C 1
ATOM 695 O O . THR A 1 89 ? 2.094 0.305 -13.458 1.00 77.62 89 THR A O 1
ATOM 698 N N . ASP A 1 90 ? -0.119 0.419 -13.141 1.00 81.94 90 ASP A N 1
ATOM 699 C CA . ASP A 1 90 ? -0.515 -0.640 -14.068 1.00 81.94 90 ASP A CA 1
ATOM 700 C C . ASP A 1 90 ? -0.089 -0.298 -15.494 1.00 81.94 90 ASP A C 1
ATOM 702 O O . ASP A 1 90 ? 0.597 -1.087 -16.130 1.00 81.94 90 ASP A O 1
ATOM 706 N N . HIS A 1 91 ? -0.389 0.908 -15.984 1.00 85.12 91 HIS A N 1
ATOM 707 C CA . HIS A 1 91 ? 0.026 1.313 -17.325 1.00 85.12 91 HIS A CA 1
ATOM 708 C C . HIS A 1 91 ? 1.551 1.287 -17.493 1.00 85.12 91 HIS A C 1
ATOM 710 O O . HIS A 1 91 ? 2.054 0.736 -18.471 1.00 85.12 91 HIS A O 1
ATOM 716 N N . VAL A 1 92 ? 2.303 1.824 -16.529 1.00 81.69 92 VAL A N 1
ATOM 717 C CA . VAL A 1 92 ? 3.771 1.782 -16.561 1.00 81.69 92 VAL A CA 1
ATOM 718 C C . VAL A 1 92 ? 4.262 0.333 -16.539 1.00 81.69 92 VAL A C 1
ATOM 720 O O . VAL A 1 92 ? 5.072 -0.044 -17.380 1.00 81.69 92 VAL A O 1
ATOM 723 N N . PHE A 1 93 ? 3.756 -0.491 -15.622 1.00 80.44 93 PHE A N 1
ATOM 724 C CA . PHE A 1 93 ? 4.222 -1.863 -15.412 1.00 80.44 93 PHE A CA 1
ATOM 725 C C . PHE A 1 93 ? 3.814 -2.830 -16.532 1.00 80.44 93 PHE A C 1
ATOM 727 O O . PHE A 1 93 ? 4.545 -3.767 -16.837 1.00 80.44 93 PHE A O 1
ATOM 734 N N . ASP A 1 94 ? 2.662 -2.606 -17.157 1.00 83.75 94 ASP A N 1
ATOM 735 C CA . ASP A 1 94 ? 2.107 -3.500 -18.172 1.00 83.75 94 ASP A CA 1
ATOM 736 C C . ASP A 1 94 ? 2.435 -3.049 -19.597 1.00 83.75 94 ASP A C 1
ATOM 738 O O . ASP A 1 94 ? 2.453 -3.883 -20.498 1.00 83.75 94 ASP A O 1
ATOM 742 N N . THR A 1 95 ? 2.693 -1.753 -19.810 1.00 84.19 95 THR A N 1
ATOM 743 C CA . THR A 1 95 ? 2.930 -1.186 -21.151 1.00 84.19 95 THR A CA 1
ATOM 744 C C . THR A 1 95 ? 4.363 -0.705 -21.358 1.00 84.19 95 THR A C 1
ATOM 746 O O . THR A 1 95 ? 4.909 -0.878 -22.443 1.00 84.19 95 THR A O 1
ATOM 749 N N . LEU A 1 96 ? 4.964 -0.052 -20.358 1.00 81.75 96 LEU A N 1
ATOM 750 C CA . LEU A 1 96 ? 6.258 0.629 -20.520 1.00 81.75 96 LEU A CA 1
ATOM 751 C C . LEU A 1 96 ? 7.443 -0.200 -20.017 1.00 81.75 96 LEU A C 1
ATOM 753 O O . LEU A 1 96 ? 8.591 0.082 -20.359 1.00 81.75 96 LEU A O 1
ATOM 757 N N . MET A 1 97 ? 7.170 -1.196 -19.183 1.00 80.94 97 MET A N 1
ATOM 758 C CA . MET A 1 97 ? 8.164 -2.097 -18.619 1.00 80.94 97 MET A CA 1
ATOM 759 C C . MET A 1 97 ? 8.338 -3.326 -19.526 1.00 80.94 97 MET A C 1
ATOM 761 O O . MET A 1 97 ? 7.418 -3.728 -20.232 1.00 80.94 97 MET A O 1
ATOM 765 N N . GLY A 1 98 ? 9.558 -3.872 -19.552 1.00 78.06 98 GLY A N 1
ATOM 766 C CA . GLY A 1 98 ? 9.943 -4.985 -20.428 1.00 78.06 98 GLY A CA 1
ATOM 767 C C . GLY A 1 98 ? 9.419 -6.349 -19.966 1.00 78.06 98 GLY A C 1
ATOM 768 O O . GLY A 1 98 ? 8.344 -6.458 -19.382 1.00 78.06 98 GLY A O 1
ATOM 769 N N . GLU A 1 99 ? 10.191 -7.407 -20.226 1.00 84.06 99 GLU A N 1
ATOM 770 C CA . GLU A 1 99 ? 9.812 -8.769 -19.835 1.00 84.06 99 GLU A CA 1
ATOM 771 C C . GLU A 1 99 ? 9.531 -8.890 -18.330 1.00 84.06 99 GLU A C 1
ATOM 773 O O . GLU A 1 99 ? 10.295 -8.408 -17.485 1.00 84.06 99 GLU A O 1
ATOM 778 N N . LYS A 1 100 ? 8.417 -9.561 -18.017 1.00 87.62 100 LYS A N 1
ATOM 779 C CA . LYS A 1 100 ? 7.992 -9.871 -16.653 1.00 87.62 100 LYS A CA 1
ATOM 780 C C . LYS A 1 100 ? 8.434 -11.284 -16.297 1.00 87.62 100 LYS A C 1
ATOM 782 O O . LYS A 1 100 ? 8.133 -12.235 -17.015 1.00 87.62 100 LYS A O 1
ATOM 787 N N . GLU A 1 101 ? 9.099 -11.419 -15.160 1.00 89.12 101 GLU A N 1
ATOM 788 C CA . GLU A 1 101 ? 9.470 -12.701 -14.566 1.00 89.12 101 GLU A CA 1
ATOM 789 C C . GLU A 1 101 ? 8.592 -12.972 -13.340 1.00 89.12 101 GLU A C 1
ATOM 791 O O . GLU A 1 101 ? 8.324 -12.065 -12.551 1.00 89.12 101 GLU A O 1
ATOM 796 N N . ILE A 1 102 ? 8.169 -14.223 -13.142 1.00 90.25 102 ILE A N 1
ATOM 797 C CA . ILE A 1 102 ? 7.505 -14.624 -11.899 1.00 90.25 102 ILE A CA 1
ATOM 798 C C . ILE A 1 102 ? 8.559 -15.043 -10.879 1.00 90.25 102 ILE A C 1
ATOM 800 O O . ILE A 1 102 ? 9.214 -16.071 -11.042 1.00 90.25 102 ILE A O 1
ATOM 804 N N . VAL A 1 103 ? 8.673 -14.284 -9.791 1.00 90.88 103 VAL A N 1
ATOM 805 C CA . VAL A 1 103 ? 9.533 -14.622 -8.650 1.00 90.88 103 VAL A CA 1
ATOM 806 C C . VAL A 1 103 ? 8.688 -15.000 -7.443 1.00 90.88 103 VAL A C 1
ATOM 808 O O . VAL A 1 103 ? 7.583 -14.493 -7.258 1.00 90.88 103 VAL A O 1
ATOM 811 N N . THR A 1 104 ? 9.198 -15.906 -6.614 1.00 93.31 104 THR A N 1
ATOM 812 C CA . THR A 1 104 ? 8.529 -16.305 -5.370 1.00 93.31 104 THR A CA 1
ATOM 813 C C . THR A 1 104 ? 9.352 -15.831 -4.181 1.00 93.31 104 THR A C 1
ATOM 815 O O . THR A 1 104 ? 10.536 -16.146 -4.093 1.00 93.31 104 THR A O 1
ATOM 818 N N . ILE A 1 105 ? 8.723 -15.080 -3.280 1.00 85.69 105 ILE A N 1
ATOM 819 C CA . ILE A 1 105 ? 9.308 -14.606 -2.021 1.00 85.69 105 ILE A CA 1
ATOM 820 C C . ILE A 1 105 ? 8.320 -14.989 -0.922 1.00 85.69 105 ILE A C 1
ATOM 822 O O . ILE A 1 105 ? 7.134 -14.696 -1.054 1.00 85.69 105 ILE A O 1
ATOM 826 N N . ASP A 1 106 ? 8.780 -15.694 0.113 1.00 85.25 106 ASP A N 1
ATOM 827 C CA . ASP A 1 106 ? 7.945 -16.153 1.236 1.00 85.25 106 ASP A CA 1
ATOM 828 C C . ASP A 1 106 ? 6.642 -16.848 0.796 1.00 85.25 106 ASP A C 1
ATOM 830 O O . ASP A 1 106 ? 5.551 -16.539 1.270 1.00 85.25 106 ASP A O 1
ATOM 834 N N . ASN A 1 107 ? 6.745 -17.773 -0.167 1.00 85.75 107 ASN A N 1
ATOM 835 C CA . ASN A 1 107 ? 5.616 -18.500 -0.773 1.00 85.75 107 ASN A CA 1
ATOM 836 C C . ASN A 1 107 ? 4.586 -17.633 -1.528 1.00 85.75 107 ASN A C 1
ATOM 838 O O . ASN A 1 107 ? 3.587 -18.165 -2.014 1.00 85.75 107 ASN A O 1
ATOM 842 N N . ILE A 1 108 ? 4.834 -16.335 -1.698 1.00 82.19 108 ILE A N 1
ATOM 843 C CA . ILE A 1 108 ? 3.990 -15.422 -2.471 1.00 82.19 108 ILE A CA 1
ATOM 844 C C . ILE A 1 108 ? 4.626 -15.197 -3.846 1.00 82.19 108 ILE A C 1
ATOM 846 O O . ILE A 1 108 ? 5.834 -14.983 -3.959 1.00 82.19 108 ILE A O 1
ATOM 850 N N . LYS A 1 109 ? 3.810 -15.250 -4.905 1.00 84.81 109 LYS A N 1
ATOM 851 C CA . LYS A 1 109 ? 4.242 -15.000 -6.287 1.00 84.81 109 LYS A CA 1
ATOM 852 C C . LYS A 1 109 ? 4.158 -13.511 -6.629 1.00 84.81 109 LYS A C 1
ATOM 854 O O . LYS A 1 109 ? 3.164 -12.846 -6.339 1.00 84.81 109 LYS A O 1
ATOM 859 N N . TYR A 1 110 ? 5.188 -13.004 -7.292 1.00 83.06 110 TYR A N 1
ATOM 860 C CA . TYR A 1 110 ? 5.298 -11.618 -7.735 1.00 83.06 110 TYR A CA 1
ATOM 861 C C . TYR A 1 110 ? 5.672 -11.566 -9.208 1.00 83.06 110 TYR A C 1
ATOM 863 O O . TYR A 1 110 ? 6.487 -12.361 -9.671 1.00 83.06 110 TYR A O 1
ATOM 871 N N . GLU A 1 111 ? 5.124 -10.585 -9.914 1.00 84.69 111 GLU A N 1
ATOM 872 C CA . GLU A 1 111 ? 5.632 -10.158 -11.208 1.00 84.69 111 GLU A CA 1
ATOM 873 C C . GLU A 1 111 ? 6.776 -9.172 -10.960 1.00 84.69 111 GLU A C 1
ATOM 875 O O . GLU A 1 111 ? 6.599 -8.093 -10.385 1.00 84.69 111 GLU A O 1
ATOM 880 N N . LYS A 1 112 ? 7.978 -9.562 -11.364 1.00 84.38 112 LYS A N 1
ATOM 881 C CA . LYS A 1 112 ? 9.181 -8.744 -11.295 1.00 84.38 112 LYS A CA 1
ATOM 882 C C . LYS A 1 112 ? 9.498 -8.223 -12.684 1.00 84.38 112 LYS A C 1
ATOM 884 O O . LYS A 1 112 ? 9.531 -8.992 -13.640 1.00 84.38 112 LYS A O 1
ATOM 889 N N . VAL A 1 113 ? 9.815 -6.933 -12.769 1.00 83.31 113 VAL A N 1
ATOM 890 C CA . VAL A 1 113 ? 10.420 -6.358 -13.972 1.00 83.31 113 VAL A CA 1
ATOM 891 C C . VAL A 1 113 ? 11.724 -5.671 -13.607 1.00 83.31 113 VAL A C 1
ATOM 893 O O . VAL A 1 113 ? 11.805 -4.889 -12.655 1.00 83.31 113 VAL A O 1
ATOM 896 N N . GLN A 1 114 ? 12.767 -5.973 -14.375 1.00 78.00 114 GLN A N 1
ATOM 897 C CA . GLN A 1 114 ? 14.058 -5.319 -14.259 1.00 78.00 114 GLN A CA 1
ATOM 898 C C . GLN A 1 114 ? 14.194 -4.240 -15.333 1.00 78.00 114 GLN A C 1
ATOM 900 O O . GLN A 1 114 ? 14.322 -4.531 -16.519 1.00 78.00 114 GLN A O 1
ATOM 905 N N . TYR A 1 115 ? 14.223 -2.979 -14.903 1.00 73.81 115 TYR A N 1
ATOM 906 C CA . TYR A 1 115 ? 14.484 -1.852 -15.789 1.00 73.81 115 TYR A CA 1
ATOM 907 C C . TYR A 1 115 ? 15.967 -1.467 -15.743 1.00 73.81 115 TYR A C 1
ATOM 909 O O . TYR A 1 115 ? 16.486 -1.053 -14.704 1.00 73.81 115 TYR A O 1
ATOM 917 N N . THR A 1 116 ? 16.656 -1.593 -16.881 1.00 69.25 116 THR A N 1
ATOM 918 C CA . THR A 1 116 ? 18.056 -1.167 -17.026 1.00 69.25 116 THR A CA 1
ATOM 919 C C . THR A 1 116 ? 18.120 0.072 -17.908 1.00 69.25 116 THR A C 1
ATOM 921 O O . THR A 1 116 ? 18.115 -0.018 -19.134 1.00 69.25 116 THR A O 1
ATOM 924 N N . PHE A 1 117 ? 18.204 1.245 -17.285 1.00 68.62 117 PHE A N 1
ATOM 925 C CA . PHE A 1 117 ? 18.439 2.485 -18.015 1.00 68.62 117 PHE A CA 1
ATOM 926 C C . PHE A 1 117 ? 19.917 2.582 -18.401 1.00 68.62 117 PHE A C 1
ATOM 928 O O . PHE A 1 117 ? 20.786 2.624 -17.526 1.00 68.62 117 PHE A O 1
ATOM 935 N N . THR A 1 118 ? 20.204 2.636 -19.703 1.00 67.06 118 THR A N 1
ATOM 936 C CA . THR A 1 118 ? 21.561 2.853 -20.229 1.00 67.06 118 THR A CA 1
ATOM 937 C C . THR A 1 118 ? 21.638 4.250 -20.855 1.00 67.06 118 THR A C 1
ATOM 939 O O . THR A 1 118 ? 21.498 4.380 -22.069 1.00 67.06 118 THR A O 1
ATOM 942 N N . PRO A 1 119 ? 21.804 5.310 -20.042 1.00 65.12 119 PRO A N 1
ATOM 943 C CA . PRO A 1 119 ? 21.836 6.681 -20.538 1.00 65.12 119 PRO A CA 1
ATOM 944 C C . PRO A 1 119 ? 23.058 6.958 -21.418 1.00 65.12 119 PRO A C 1
ATOM 946 O O . PRO A 1 119 ? 24.150 6.422 -21.185 1.00 65.12 119 PRO A O 1
ATOM 949 N N . THR A 1 120 ? 22.895 7.884 -22.363 1.00 71.25 120 THR A N 1
ATOM 950 C CA . THR A 1 120 ? 24.007 8.531 -23.076 1.00 71.25 120 THR A CA 1
ATOM 951 C C . THR A 1 120 ? 24.843 9.396 -22.121 1.00 71.25 120 THR A C 1
ATOM 953 O O . THR A 1 120 ? 24.450 9.654 -20.981 1.00 71.25 120 THR A O 1
ATOM 956 N N . LEU A 1 121 ? 26.037 9.829 -22.552 1.00 68.06 121 LEU A N 1
ATOM 957 C CA . LEU A 1 121 ? 26.977 10.587 -21.706 1.00 68.06 121 LEU A CA 1
ATOM 958 C C . LEU A 1 121 ? 26.367 11.865 -21.101 1.00 68.06 121 LEU A C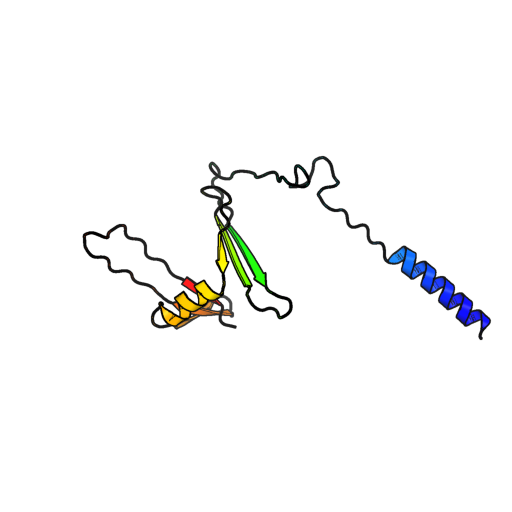 1
ATOM 960 O O . LEU A 1 121 ? 26.733 12.229 -19.988 1.00 68.06 121 LEU A O 1
ATOM 964 N N . GLU A 1 122 ? 25.396 12.479 -21.776 1.00 67.31 122 GLU A N 1
ATOM 965 C CA . GLU A 1 122 ? 24.686 13.680 -21.314 1.00 67.31 122 GLU A CA 1
ATOM 966 C C . GLU A 1 122 ? 23.686 13.413 -20.171 1.00 67.31 122 GLU A C 1
ATOM 968 O O . GLU A 1 122 ? 23.295 14.333 -19.463 1.00 67.31 122 GLU A O 1
ATOM 973 N N . GLN A 1 123 ? 23.285 12.156 -19.950 1.00 61.84 123 GLN A N 1
ATOM 974 C CA . GLN A 1 123 ? 22.183 11.778 -19.051 1.00 61.84 123 GLN A CA 1
ATOM 975 C C . GLN A 1 123 ? 22.645 11.056 -17.766 1.00 61.84 123 GLN A C 1
ATOM 977 O O . GLN A 1 123 ? 21.834 10.496 -17.025 1.00 61.84 123 GLN A O 1
ATOM 982 N N . ARG A 1 124 ? 23.952 11.014 -17.469 1.00 58.47 124 ARG A N 1
ATOM 983 C CA . ARG A 1 124 ? 24.492 10.215 -16.353 1.00 58.47 124 ARG A CA 1
ATOM 984 C C . ARG A 1 124 ? 24.369 10.900 -14.981 1.00 58.47 124 ARG A C 1
ATOM 986 O O . ARG A 1 124 ? 25.285 11.574 -14.531 1.00 58.47 124 ARG A O 1
ATOM 993 N N . THR A 1 125 ? 23.325 10.542 -14.232 1.00 54.62 125 THR A N 1
ATOM 994 C CA . THR A 1 125 ? 23.440 10.209 -12.796 1.00 54.62 125 THR A CA 1
ATOM 995 C C . THR A 1 125 ? 22.886 8.794 -12.602 1.00 54.62 125 THR A C 1
ATOM 997 O O . THR A 1 125 ? 21.714 8.519 -12.831 1.00 54.62 125 THR A O 1
ATOM 1000 N N . LYS A 1 126 ? 23.762 7.829 -12.305 1.00 45.00 126 LYS A N 1
ATOM 1001 C CA . LYS A 1 126 ? 23.452 6.391 -12.376 1.00 45.00 126 LYS A CA 1
ATOM 1002 C C . LYS A 1 126 ? 22.610 5.961 -11.160 1.00 45.00 126 LYS A C 1
ATOM 1004 O O . LYS A 1 126 ? 23.119 5.989 -10.043 1.00 45.00 126 LYS A O 1
ATOM 1009 N N . LYS A 1 127 ? 21.365 5.515 -11.364 1.00 52.62 127 LYS A N 1
ATOM 1010 C CA . LYS A 1 127 ? 20.570 4.764 -10.371 1.00 52.62 127 LYS A CA 1
ATOM 1011 C C . LYS A 1 127 ? 19.930 3.557 -11.062 1.00 52.62 127 LYS A C 1
ATOM 1013 O O . LYS A 1 127 ? 19.252 3.730 -12.067 1.00 52.62 127 LYS A O 1
ATOM 1018 N N . SER A 1 128 ? 20.179 2.344 -10.565 1.00 49.72 128 SER A N 1
ATOM 1019 C CA . SER A 1 128 ? 19.406 1.159 -10.962 1.00 49.72 128 SER A CA 1
ATOM 1020 C C . SER A 1 128 ? 18.286 0.948 -9.953 1.00 49.72 128 SER A C 1
ATOM 1022 O O . SER A 1 128 ? 18.557 0.934 -8.751 1.00 49.72 128 SER A O 1
ATOM 1024 N N . THR A 1 129 ? 17.061 0.745 -10.426 1.00 59.62 129 THR A N 1
ATOM 1025 C CA . THR A 1 129 ? 15.880 0.566 -9.575 1.00 59.62 129 THR A CA 1
ATOM 1026 C C . THR A 1 129 ? 15.140 -0.688 -10.022 1.00 59.62 129 THR A C 1
ATOM 1028 O O . THR A 1 129 ? 14.970 -0.915 -11.217 1.00 59.62 129 THR A O 1
ATOM 1031 N N . GLN A 1 130 ? 14.742 -1.523 -9.066 1.00 53.62 130 GLN A N 1
ATOM 1032 C CA . GLN A 1 130 ? 13.942 -2.723 -9.308 1.00 53.62 130 GLN A CA 1
ATOM 1033 C C . GLN A 1 130 ? 12.521 -2.477 -8.807 1.00 53.62 130 GLN A C 1
ATOM 1035 O O . GLN A 1 130 ? 12.348 -1.860 -7.757 1.00 53.62 130 GLN A O 1
ATOM 1040 N N . PHE A 1 131 ? 11.525 -2.974 -9.540 1.00 68.50 131 PHE A N 1
ATOM 1041 C CA . PHE A 1 131 ? 10.118 -2.871 -9.162 1.00 68.50 131 PHE A CA 1
ATOM 1042 C C . PHE A 1 131 ? 9.510 -4.272 -9.040 1.00 68.50 131 PHE A C 1
ATOM 1044 O O . PHE A 1 131 ? 9.749 -5.143 -9.880 1.00 68.50 131 PHE A O 1
ATOM 1051 N N . LEU A 1 132 ? 8.723 -4.481 -7.985 1.00 59.69 132 LEU A N 1
ATOM 1052 C CA . LEU A 1 132 ? 7.992 -5.720 -7.723 1.00 59.69 132 LEU A CA 1
ATOM 1053 C C . LEU A 1 132 ? 6.500 -5.398 -7.648 1.00 59.69 132 LEU A C 1
ATOM 1055 O O . LEU A 1 132 ? 6.096 -4.547 -6.855 1.00 59.69 132 LEU A O 1
ATOM 1059 N N . LYS A 1 133 ? 5.685 -6.091 -8.446 1.00 71.44 133 LYS A N 1
ATOM 1060 C CA . LYS A 1 133 ? 4.222 -6.037 -8.371 1.00 71.44 133 LYS A CA 1
ATOM 1061 C C . LYS A 1 133 ? 3.719 -7.388 -7.869 1.00 71.44 133 LYS A C 1
ATOM 1063 O O . LYS A 1 133 ? 4.103 -8.439 -8.373 1.00 71.44 133 LYS A O 1
ATOM 1068 N N . LYS A 1 134 ? 2.894 -7.379 -6.820 1.00 59.25 134 LYS A N 1
ATOM 1069 C CA . LYS A 1 134 ? 2.286 -8.607 -6.289 1.00 59.25 134 LYS A CA 1
ATOM 1070 C C . LYS A 1 134 ? 1.332 -9.177 -7.337 1.00 59.25 134 LYS A C 1
ATOM 1072 O O . LYS A 1 134 ? 0.444 -8.459 -7.788 1.00 59.25 134 LYS A O 1
ATOM 1077 N N . SER A 1 135 ? 1.530 -10.441 -7.702 1.00 54.12 135 SER A N 1
ATOM 1078 C CA . SER A 1 135 ? 0.634 -11.152 -8.612 1.00 54.12 135 SER A CA 1
ATOM 1079 C C . SER A 1 135 ? -0.574 -11.636 -7.799 1.00 54.12 135 SER A C 1
ATOM 1081 O O . SER A 1 135 ? -0.383 -12.165 -6.699 1.00 54.12 135 SER A O 1
ATOM 1083 N N . LEU A 1 136 ? -1.792 -11.353 -8.274 1.00 54.62 136 LEU A N 1
ATOM 1084 C CA . LEU A 1 136 ? -3.044 -11.822 -7.662 1.00 54.62 136 LEU A CA 1
ATOM 1085 C C . LEU A 1 136 ? -3.293 -13.292 -8.012 1.00 54.62 136 LEU A C 1
ATOM 1087 O O . LEU A 1 136 ? -3.083 -13.654 -9.191 1.00 54.62 136 LEU A O 1
#

Secondary structure (DSSP, 8-state):
-HHHHHHHHHHHHHHHHHHS------TTSSTTTSSBSSSS-B-----TTSS---EEEEEEE-TT--EEEEEEEETTS----EEEEHHHHHHIIIIIS--EEEEEETTEEEEEEEE-----GGG-----EEEEEE--

Sequence (136 aa):
MKVFLIQLLSITFVLLITGSIQSVIADHLEPEQGIFKDKAAVELVKTNDTNYRVYLQTVLRNGDDQLVGVTDIHSADGLQGWVLSHKITDHVFDTLMGEKEIVTIDNIKYEKVQYTFTPTLEQRTKKSTQFLKKSL

Organism: NCBI:txid1455937